Protein AF-A0A1G2ZKG5-F1 (afdb_monomer)

Nearest PDB structures (foldseek):
  6g1c-assembly1_V  TM=8.303E-01  e=1.207E-02  Burkholderia pseudomallei K96243
  6u0i-assembly1_B  TM=8.888E-01  e=1.990E-02  Escherichia coli str. K-12 substr. DH10B
  6g26-assembly1_D  TM=8.683E-01  e=5.766E-02  Burkholderia pseudomallei K96243
  2dsy-assembly1_D  TM=8.245E-01  e=2.556E-02  Thermus thermophilus
  2y3w-assembly2_C  TM=3.735E-01  e=2.172E+00  Danio rerio

pLDDT: mean 86.73, std 10.4, range [51.09, 96.0]

Secondary structure (DSSP, 8-state):
-EEEEEETTEEEEEEEEE-TTS-EEEEETTSTT-EEEESSHHHHHHHHHHHHHHHHHHHHH-HHHHHTT--

Sequence (71 aa):
MTSYVTVPKVRFKVRITRDEAGYWVAECVSLPGCVTQGTTKTETLDNLQEAI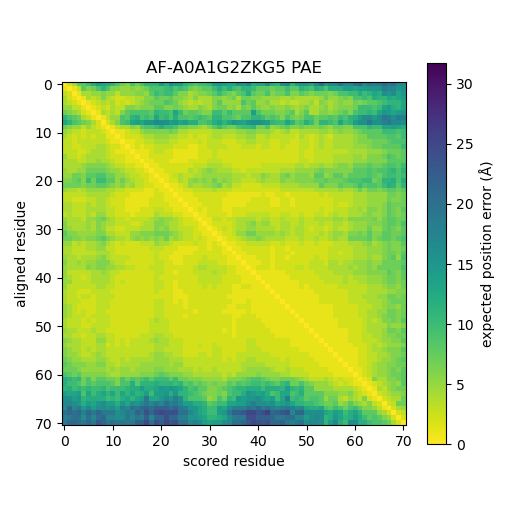AGWLETAQAHPEIWEAGYR

Mean predicted aligned error: 5.2 Å

Radius of gyration: 12.91 Å; Cα contacts (8 Å, |Δi|>4): 105; chains: 1; bounding box: 30×30×32 Å

Foldseek 3Di:
DWDWADAVPDIFIWDWDADPVGKIKIDGPLQPPQIAIGNDPVVRRVSSRVSVVVSVVVCVVCVVVCVPPPD

Solvent-accessible surface area (backbone atoms only — not comparable to full-atom values): 4124 Å² total; per-residue (Å²): 91,83,48,73,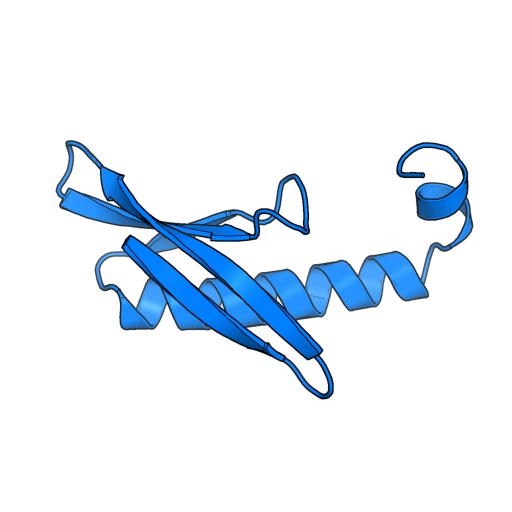48,73,51,94,97,47,78,43,59,26,48,38,50,67,52,97,89,62,35,25,35,31,31,35,77,88,41,85,89,48,64,30,64,27,84,39,69,64,58,9,49,53,52,36,46,53,51,53,51,54,50,54,50,50,48,68,76,39,52,71,65,45,75,72,74,73,121

Structure (mmCIF, N/CA/C/O backbone):
data_AF-A0A1G2ZKG5-F1
#
_entry.id   AF-A0A1G2ZKG5-F1
#
loop_
_atom_site.group_PDB
_atom_site.id
_atom_site.type_symbol
_atom_site.label_atom_id
_atom_site.label_alt_id
_atom_site.label_comp_id
_atom_site.label_asym_id
_atom_site.label_entity_id
_atom_site.label_seq_id
_atom_site.pdbx_PDB_ins_code
_atom_site.Cartn_x
_atom_site.Cartn_y
_atom_site.Cartn_z
_atom_site.occupancy
_atom_site.B_iso_or_equiv
_atom_site.auth_seq_id
_atom_site.auth_comp_id
_atom_site.auth_asym_id
_atom_site.auth_atom_id
_atom_site.pdbx_PDB_model_num
ATOM 1 N N . MET A 1 1 ? 1.524 -1.252 13.887 1.00 71.06 1 MET A N 1
ATOM 2 C CA . MET A 1 1 ? 1.022 -2.640 14.027 1.00 71.06 1 MET A CA 1
ATOM 3 C C . MET A 1 1 ? 1.396 -3.409 12.764 1.00 71.06 1 MET A C 1
ATOM 5 O O . MET A 1 1 ? 1.214 -2.871 11.678 1.00 71.06 1 MET A O 1
ATOM 9 N N . THR A 1 2 ? 1.984 -4.604 12.880 1.00 73.75 2 THR A N 1
ATOM 10 C CA . THR A 1 2 ? 2.350 -5.420 11.706 1.00 73.75 2 THR A CA 1
ATOM 11 C C . THR A 1 2 ? 1.098 -6.076 11.138 1.00 73.75 2 THR A C 1
ATOM 13 O O . THR A 1 2 ? 0.281 -6.611 11.886 1.00 73.75 2 THR A O 1
ATOM 16 N N . SER A 1 3 ? 0.919 -6.032 9.827 1.00 82.06 3 SER A N 1
ATOM 17 C CA . SER A 1 3 ? -0.153 -6.744 9.128 1.00 82.06 3 SER A CA 1
ATOM 18 C C . SER A 1 3 ? 0.396 -7.372 7.852 1.00 82.06 3 SER A C 1
ATOM 20 O O . SER A 1 3 ? 1.580 -7.226 7.542 1.00 82.06 3 SER A O 1
ATOM 22 N N . TYR A 1 4 ? -0.447 -8.114 7.142 1.00 82.31 4 TYR A N 1
ATOM 23 C CA . TYR A 1 4 ? -0.081 -8.759 5.889 1.00 82.31 4 TYR A CA 1
ATOM 24 C C . TYR A 1 4 ? -1.086 -8.385 4.809 1.00 82.31 4 TYR A C 1
ATOM 26 O O . TYR A 1 4 ? -2.287 -8.377 5.073 1.00 82.31 4 TYR A O 1
ATOM 34 N N . VAL A 1 5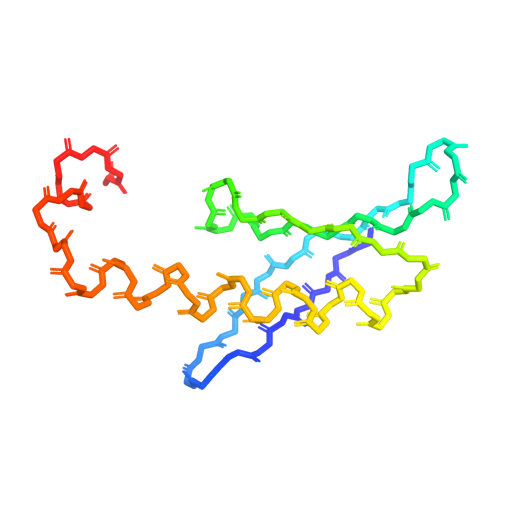 ? -0.584 -8.113 3.608 1.00 84.62 5 VAL A N 1
ATOM 35 C CA . VAL A 1 5 ? -1.394 -7.965 2.395 1.00 84.62 5 VAL A CA 1
ATOM 36 C C . VAL A 1 5 ? -1.084 -9.143 1.486 1.00 84.62 5 VAL A C 1
ATOM 38 O O . VAL A 1 5 ? 0.076 -9.525 1.315 1.00 84.62 5 VAL A O 1
ATOM 41 N N . THR A 1 6 ? -2.133 -9.751 0.941 1.00 83.25 6 THR A N 1
ATOM 42 C CA . THR A 1 6 ? -2.006 -10.865 0.001 1.00 83.25 6 THR A CA 1
ATOM 43 C C . THR A 1 6 ? -2.339 -10.358 -1.390 1.00 83.25 6 THR A C 1
ATOM 45 O O . THR A 1 6 ? -3.439 -9.871 -1.619 1.00 83.25 6 THR A O 1
ATOM 48 N N . VAL A 1 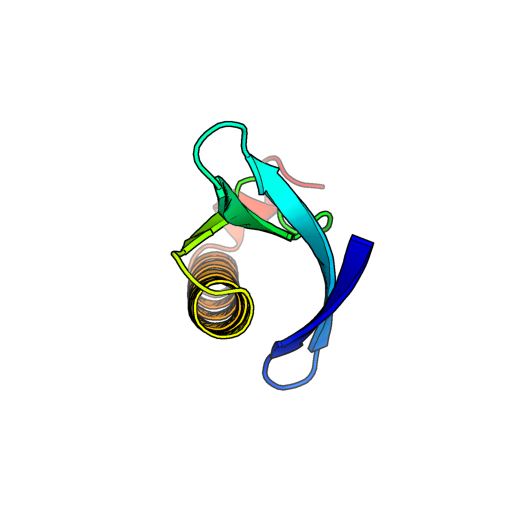7 ? -1.406 -10.501 -2.320 1.00 79.81 7 VAL A N 1
ATOM 49 C CA . VAL A 1 7 ? -1.651 -10.349 -3.761 1.00 79.81 7 VAL A CA 1
ATOM 50 C C . VAL A 1 7 ? -1.558 -11.737 -4.405 1.00 79.81 7 VAL A C 1
ATOM 52 O O . VAL A 1 7 ? -1.080 -12.672 -3.750 1.00 79.81 7 VAL A O 1
ATOM 55 N N . PRO A 1 8 ? -2.038 -11.948 -5.643 1.00 77.44 8 PRO A N 1
ATOM 56 C CA . PRO A 1 8 ? -2.044 -13.277 -6.245 1.00 77.44 8 PRO A CA 1
ATOM 57 C C . PRO A 1 8 ? -0.665 -13.954 -6.155 1.00 77.44 8 PRO A C 1
ATOM 59 O O . PRO A 1 8 ? 0.321 -13.464 -6.695 1.00 77.44 8 PRO A O 1
ATOM 62 N N . LYS A 1 9 ? -0.621 -15.094 -5.450 1.00 70.25 9 LYS A N 1
ATOM 63 C CA . LYS A 1 9 ? 0.555 -15.950 -5.185 1.00 70.25 9 LYS A CA 1
ATOM 64 C C . LYS A 1 9 ? 1.614 -15.436 -4.191 1.00 70.25 9 LYS A C 1
ATOM 66 O O . LYS A 1 9 ? 2.533 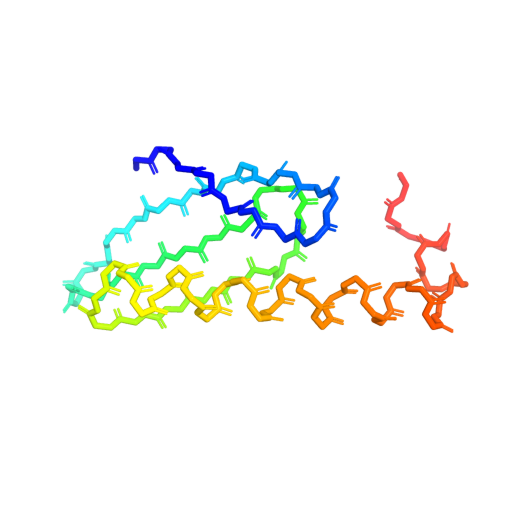-16.201 -3.904 1.00 70.25 9 LYS A O 1
ATOM 71 N N . VAL A 1 10 ? 1.500 -14.236 -3.604 1.00 84.75 10 VAL A N 1
ATOM 72 C CA . VAL A 1 10 ? 2.528 -13.699 -2.679 1.00 84.75 10 VAL A CA 1
ATOM 73 C C . VAL A 1 10 ? 1.911 -12.986 -1.469 1.00 84.75 10 VAL A C 1
ATOM 75 O O . VAL A 1 10 ? 0.887 -12.312 -1.567 1.00 84.75 10 VAL A O 1
ATOM 78 N N . ARG A 1 11 ? 2.544 -13.135 -0.297 1.00 86.50 11 ARG A N 1
ATOM 79 C CA . ARG A 1 11 ? 2.173 -12.438 0.943 1.00 86.50 11 ARG A CA 1
ATOM 80 C C . ARG A 1 11 ? 3.262 -11.453 1.339 1.00 86.50 11 ARG A C 1
ATOM 82 O O . ARG A 1 11 ? 4.398 -11.858 1.569 1.00 86.50 11 ARG A O 1
ATOM 89 N N . PHE A 1 12 ? 2.889 -10.186 1.477 1.00 90.06 12 PHE A N 1
ATOM 90 C CA . PHE A 1 12 ? 3.791 -9.110 1.866 1.00 90.06 12 PHE A CA 1
ATOM 91 C C . PHE A 1 12 ? 3.550 -8.691 3.311 1.00 90.06 12 PHE A C 1
ATOM 93 O O . PHE A 1 12 ? 2.408 -8.568 3.759 1.00 90.06 12 PHE A O 1
ATOM 100 N N . LYS A 1 13 ? 4.642 -8.467 4.047 1.00 90.38 13 LYS A N 1
ATOM 101 C CA . LYS A 1 13 ? 4.595 -7.881 5.387 1.00 90.38 13 LYS A CA 1
ATOM 102 C C . LYS A 1 13 ? 4.456 -6.370 5.248 1.00 90.38 13 LYS A C 1
ATOM 104 O O . LYS A 1 13 ? 5.304 -5.723 4.636 1.00 90.38 13 LYS A O 1
ATOM 109 N N . VAL A 1 14 ? 3.420 -5.820 5.869 1.00 93.38 14 VAL A N 1
ATOM 110 C CA . VAL A 1 14 ? 3.119 -4.390 5.816 1.00 93.38 14 VAL A CA 1
ATOM 111 C C . VAL A 1 14 ? 3.171 -3.774 7.208 1.00 93.38 14 VAL A C 1
ATOM 113 O O . VAL A 1 14 ? 2.784 -4.397 8.209 1.00 93.38 14 VAL A O 1
ATOM 116 N N . ARG A 1 15 ? 3.671 -2.543 7.286 1.00 94.25 15 ARG A N 1
ATOM 117 C CA . ARG A 1 15 ? 3.630 -1.731 8.501 1.00 94.25 15 ARG A CA 1
ATOM 118 C C . ARG A 1 15 ? 2.453 -0.779 8.377 1.00 94.25 15 ARG A C 1
ATOM 120 O O . ARG A 1 15 ? 2.394 0.005 7.441 1.00 94.25 15 ARG A O 1
ATOM 127 N N . ILE A 1 16 ? 1.529 -0.866 9.331 1.00 94.31 16 ILE A N 1
ATOM 128 C CA . ILE A 1 16 ? 0.390 0.047 9.424 1.00 94.31 16 ILE A CA 1
ATOM 129 C C . ILE A 1 16 ? 0.579 0.950 10.637 1.00 94.31 16 ILE A C 1
ATOM 131 O O . ILE A 1 16 ? 0.782 0.463 11.763 1.00 94.31 16 ILE A O 1
ATOM 135 N N . THR A 1 17 ? 0.475 2.249 10.405 1.00 94.88 17 THR A N 1
ATOM 136 C CA . THR A 1 17 ? 0.554 3.310 11.408 1.00 94.88 17 THR A CA 1
ATOM 137 C C . THR A 1 17 ? -0.601 4.285 11.236 1.00 94.88 17 THR A C 1
ATOM 139 O O . THR A 1 17 ? -1.276 4.294 10.209 1.00 94.88 17 THR A O 1
ATOM 142 N N . ARG A 1 18 ? -0.845 5.086 12.270 1.00 94.94 18 ARG A N 1
ATOM 143 C CA . ARG A 1 18 ? -1.766 6.215 12.208 1.00 94.94 18 ARG A CA 1
ATOM 144 C C . ARG A 1 18 ? -0.945 7.487 12.355 1.00 94.94 18 ARG A C 1
ATOM 146 O O . ARG A 1 18 ? -0.056 7.505 13.206 1.00 94.94 18 ARG A O 1
ATOM 153 N N . ASP A 1 19 ? -1.185 8.472 11.506 1.00 92.19 19 ASP A N 1
ATOM 154 C CA . ASP A 1 19 ? -0.477 9.749 11.570 1.00 92.19 19 ASP A CA 1
ATOM 155 C C . ASP A 1 19 ? -1.095 10.700 12.614 1.00 92.19 19 ASP A C 1
ATOM 157 O O . ASP A 1 19 ? -2.082 10.371 13.284 1.00 92.19 19 ASP A O 1
ATOM 161 N N . GLU A 1 20 ? -0.498 11.884 12.759 1.00 92.44 20 GLU A N 1
ATOM 162 C CA . GLU A 1 20 ? -0.947 12.923 13.696 1.00 92.44 20 GLU A CA 1
ATOM 163 C C . GLU A 1 20 ? -2.320 13.512 13.328 1.00 92.44 20 GLU A C 1
ATOM 165 O O . GLU A 1 20 ? -3.045 13.980 14.205 1.00 92.44 20 GLU A O 1
ATOM 170 N N . ALA A 1 21 ? -2.709 13.446 12.052 1.00 91.69 21 ALA A N 1
ATOM 171 C CA . ALA A 1 21 ? -4.002 13.905 11.550 1.00 91.69 21 ALA A CA 1
ATOM 172 C C . ALA A 1 21 ? -5.103 12.826 11.647 1.00 91.69 21 ALA A C 1
ATOM 174 O O . ALA A 1 21 ? -6.274 13.097 11.376 1.00 91.69 21 ALA A O 1
ATOM 175 N N . GLY A 1 22 ? -4.757 11.609 12.076 1.00 91.19 22 GLY A N 1
ATOM 176 C CA . GLY A 1 22 ? -5.681 10.498 12.264 1.00 91.19 22 GLY A CA 1
ATOM 177 C C . GLY A 1 22 ? -5.915 9.634 11.021 1.00 91.19 22 GLY A C 1
ATOM 178 O O . GLY A 1 22 ? -6.780 8.748 11.088 1.00 91.19 22 GLY A O 1
ATOM 179 N N . TYR A 1 23 ? -5.157 9.830 9.942 1.00 94.69 23 TYR A N 1
ATOM 180 C CA . TYR A 1 23 ? -5.168 8.974 8.757 1.00 94.69 23 TYR A CA 1
ATOM 181 C C . TYR A 1 23 ? -4.393 7.684 9.001 1.00 94.69 23 TYR A C 1
ATOM 183 O O . TYR A 1 23 ? -3.441 7.617 9.781 1.00 94.69 23 TYR A O 1
ATOM 191 N N . TRP A 1 24 ? -4.822 6.632 8.318 1.00 95.81 24 TRP A N 1
ATOM 192 C CA . TRP A 1 24 ? -4.120 5.363 8.262 1.00 95.81 24 TRP A CA 1
ATOM 193 C C . TRP A 1 24 ? -3.074 5.417 7.162 1.00 95.81 24 TRP A C 1
ATOM 195 O O . TRP A 1 24 ? -3.368 5.820 6.042 1.00 95.81 24 TRP A O 1
ATOM 205 N N . VAL A 1 25 ? -1.866 4.971 7.485 1.00 95.12 25 VAL A N 1
ATOM 206 C CA . VAL A 1 25 ? -0.748 4.856 6.551 1.00 95.12 25 VAL A CA 1
ATOM 207 C C . VAL A 1 25 ? -0.300 3.405 6.548 1.00 95.12 25 VAL A C 1
ATOM 209 O O . VAL A 1 25 ? -0.053 2.828 7.613 1.00 95.12 25 VAL A O 1
ATOM 212 N N . ALA A 1 26 ? -0.211 2.806 5.365 1.00 95.31 26 ALA A N 1
ATOM 213 C CA . ALA A 1 26 ? 0.302 1.459 5.186 1.00 95.31 26 ALA A CA 1
ATOM 214 C C . ALA A 1 26 ? 1.457 1.466 4.187 1.00 95.31 26 ALA A C 1
ATOM 216 O O . ALA A 1 26 ? 1.346 1.992 3.084 1.00 95.31 26 ALA A O 1
ATOM 217 N N . GLU A 1 27 ? 2.560 0.839 4.573 1.00 94.56 27 GLU A N 1
ATOM 218 C CA . GLU A 1 27 ? 3.739 0.677 3.727 1.00 94.56 27 GLU A CA 1
ATOM 219 C C . GLU A 1 27 ? 4.135 -0.798 3.626 1.00 94.56 27 GLU A C 1
ATOM 221 O O . GLU A 1 27 ? 4.018 -1.570 4.589 1.00 94.56 27 GLU A O 1
ATOM 226 N N . CYS A 1 28 ? 4.635 -1.197 2.460 1.00 92.19 28 CYS A N 1
ATOM 227 C CA . CYS A 1 28 ? 5.242 -2.505 2.266 1.00 92.19 28 CYS A CA 1
ATOM 228 C C . CYS A 1 28 ? 6.751 -2.423 2.527 1.00 92.19 28 CYS A C 1
ATOM 230 O O . CYS A 1 28 ? 7.493 -1.835 1.749 1.00 92.19 28 CYS A O 1
ATOM 232 N N . VAL A 1 29 ? 7.230 -3.069 3.594 1.00 87.19 29 VAL A N 1
ATOM 233 C CA . VAL A 1 29 ? 8.660 -3.035 3.969 1.00 87.19 29 VAL A CA 1
ATOM 234 C C . VAL A 1 29 ? 9.542 -3.698 2.903 1.00 87.19 29 VAL A C 1
ATOM 236 O O . VAL A 1 29 ? 10.701 -3.339 2.738 1.00 87.19 29 VAL A O 1
ATOM 239 N N . SER A 1 30 ? 8.990 -4.671 2.177 1.00 86.81 30 SER A N 1
ATOM 240 C CA . SER A 1 30 ? 9.700 -5.397 1.121 1.00 86.81 30 SER A CA 1
ATOM 241 C C . SER A 1 30 ? 9.730 -4.664 -0.219 1.00 86.81 30 SER A C 1
ATOM 243 O O . SER A 1 30 ? 10.503 -5.063 -1.080 1.00 86.81 30 SER A O 1
ATOM 245 N N . LEU A 1 31 ? 8.892 -3.641 -0.410 1.00 87.19 31 LEU A N 1
ATOM 246 C CA . LEU A 1 31 ? 8.767 -2.900 -1.666 1.00 87.19 31 LEU A CA 1
ATOM 247 C C . LEU A 1 31 ? 8.991 -1.411 -1.378 1.00 87.19 31 LEU A C 1
ATOM 249 O O . LEU A 1 31 ? 8.032 -0.691 -1.082 1.00 87.19 31 LEU A O 1
ATOM 253 N N . PRO A 1 32 ? 10.253 -0.948 -1.416 1.00 82.69 32 PRO A N 1
ATOM 254 C CA . PRO A 1 32 ? 10.590 0.435 -1.112 1.00 82.69 32 PRO A CA 1
ATOM 255 C C . PRO A 1 32 ? 9.791 1.397 -1.993 1.00 82.69 32 PRO A C 1
ATOM 257 O O . PRO A 1 32 ? 9.696 1.217 -3.205 1.00 82.69 32 PRO A O 1
ATOM 260 N N . GLY A 1 33 ? 9.185 2.408 -1.372 1.00 85.44 33 GLY A N 1
ATOM 261 C CA . GLY A 1 33 ? 8.339 3.387 -2.061 1.00 85.44 33 GLY A CA 1
ATOM 262 C C . GLY A 1 33 ? 6.878 2.965 -2.258 1.00 85.44 33 GLY A C 1
ATOM 263 O O . GLY A 1 33 ? 6.067 3.804 -2.637 1.00 85.44 33 GLY A O 1
ATOM 264 N N . CYS A 1 34 ? 6.499 1.720 -1.949 1.00 92.31 34 CYS A N 1
ATOM 265 C CA . CYS A 1 34 ? 5.101 1.291 -1.977 1.00 92.31 34 CYS A CA 1
ATOM 266 C C . CYS A 1 34 ? 4.403 1.664 -0.658 1.00 92.31 34 CYS A C 1
ATOM 268 O O . CYS A 1 34 ? 4.432 0.916 0.328 1.00 92.31 34 CYS A O 1
ATOM 270 N N . VAL A 1 35 ? 3.808 2.858 -0.641 1.00 94.19 35 VAL A N 1
ATOM 271 C CA . VAL A 1 35 ? 3.119 3.447 0.513 1.00 94.19 35 VAL A CA 1
ATOM 272 C C . VAL A 1 35 ? 1.760 3.970 0.075 1.00 94.19 35 VAL A C 1
ATOM 274 O O . VAL A 1 35 ? 1.635 4.581 -0.983 1.00 94.19 35 VAL A O 1
ATOM 277 N N . THR A 1 36 ? 0.745 3.758 0.904 1.00 96.00 36 THR A N 1
ATOM 278 C CA . THR A 1 36 ? -0.598 4.303 0.697 1.00 96.00 36 THR A CA 1
ATOM 279 C C . THR A 1 36 ? -1.148 4.878 1.994 1.00 96.00 36 THR A C 1
ATOM 281 O O . THR A 1 36 ? -0.684 4.552 3.092 1.00 96.00 36 THR A O 1
ATOM 284 N N . GLN A 1 37 ? -2.146 5.746 1.863 1.00 95.94 37 GLN A N 1
ATOM 285 C CA . GLN A 1 37 ? -2.849 6.347 2.987 1.00 95.94 37 GLN A CA 1
ATOM 286 C C . GLN A 1 37 ? -4.361 6.315 2.757 1.00 95.94 37 GLN A C 1
ATOM 288 O O . GLN A 1 37 ? -4.814 6.247 1.616 1.00 95.94 37 GLN A O 1
ATOM 293 N N . GLY A 1 38 ? -5.139 6.351 3.835 1.00 95.12 38 GLY A N 1
ATOM 294 C CA . GLY A 1 38 ? -6.598 6.376 3.774 1.00 95.12 38 GLY A CA 1
ATOM 295 C C . GLY A 1 38 ? -7.237 6.794 5.092 1.00 95.12 38 GLY A C 1
ATOM 296 O O . GLY A 1 38 ? -6.584 6.903 6.131 1.00 95.12 38 GLY A O 1
ATOM 297 N N . THR A 1 39 ? -8.539 7.043 5.056 1.00 94.62 39 THR A N 1
ATOM 298 C CA . THR A 1 39 ? -9.316 7.423 6.246 1.00 94.62 39 THR A CA 1
ATOM 299 C C . THR A 1 39 ? -9.637 6.219 7.125 1.00 94.62 39 THR A C 1
ATOM 301 O O . THR A 1 39 ? -9.806 6.349 8.341 1.00 94.62 39 THR A O 1
ATOM 304 N N . THR A 1 40 ? -9.661 5.025 6.530 1.00 94.69 40 THR A N 1
ATOM 305 C CA . THR A 1 40 ? -9.899 3.763 7.229 1.00 94.69 40 THR A CA 1
ATOM 3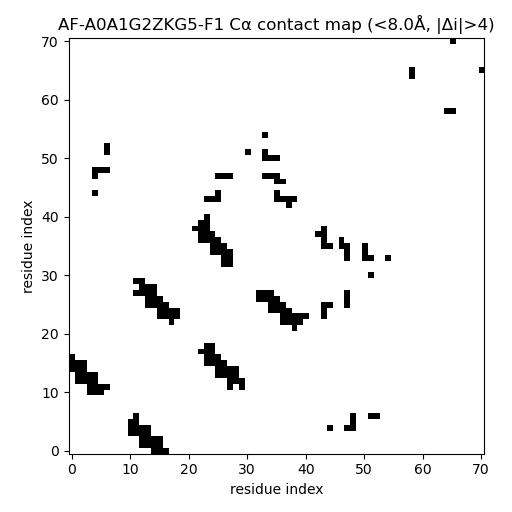06 C C . THR A 1 40 ? -8.784 2.764 6.965 1.00 94.69 40 THR A C 1
ATOM 308 O O . THR A 1 40 ? -8.183 2.743 5.897 1.00 94.69 40 THR A O 1
ATOM 311 N N . LYS A 1 41 ? -8.544 1.873 7.933 1.00 92.25 41 LYS A N 1
ATOM 312 C CA . LYS A 1 41 ? -7.539 0.813 7.800 1.00 92.25 41 LYS A CA 1
ATOM 313 C C . LYS A 1 41 ? -7.794 -0.085 6.584 1.00 92.25 41 LYS A C 1
ATOM 315 O O . LYS A 1 41 ? -6.837 -0.511 5.949 1.00 92.25 41 LYS A O 1
ATOM 320 N N . THR A 1 42 ? -9.059 -0.403 6.308 1.00 93.38 42 THR A N 1
ATOM 321 C CA . THR A 1 42 ? -9.453 -1.275 5.193 1.00 93.38 42 THR A CA 1
ATOM 322 C C . THR A 1 42 ? -9.157 -0.608 3.857 1.00 93.38 42 THR A C 1
ATOM 324 O O . THR A 1 42 ? -8.408 -1.171 3.076 1.00 93.38 42 THR A O 1
ATOM 327 N N . GLU A 1 43 ? -9.618 0.632 3.665 1.00 94.94 43 GLU A N 1
ATOM 328 C CA . GLU A 1 43 ? -9.328 1.432 2.465 1.00 94.94 43 GLU A CA 1
ATOM 329 C C . GLU A 1 43 ? -7.821 1.523 2.198 1.00 94.94 43 GLU A C 1
ATOM 331 O O . GLU A 1 43 ? -7.362 1.277 1.088 1.00 94.94 43 GLU A O 1
ATOM 336 N N . THR A 1 44 ? -7.023 1.819 3.228 1.00 95.38 44 THR A N 1
ATOM 337 C CA . THR A 1 44 ? -5.566 1.889 3.077 1.00 95.38 44 THR A CA 1
ATOM 338 C C . THR A 1 44 ? -4.965 0.547 2.659 1.00 95.38 44 THR A C 1
ATOM 340 O O . THR A 1 44 ? -4.017 0.511 1.881 1.00 95.38 44 THR A O 1
ATOM 343 N N . LEU A 1 45 ? -5.487 -0.571 3.164 1.00 93.19 45 LEU A N 1
ATOM 344 C CA . LEU A 1 45 ? -4.994 -1.897 2.797 1.00 93.19 45 LEU A CA 1
ATOM 345 C C . LEU A 1 45 ? -5.393 -2.308 1.381 1.00 93.19 45 LEU A C 1
ATOM 347 O O . LEU A 1 45 ? -4.562 -2.899 0.691 1.00 93.19 45 LEU A O 1
ATOM 351 N N . ASP A 1 46 ? -6.606 -1.970 0.955 1.00 94.06 46 ASP A N 1
ATOM 352 C CA . ASP A 1 46 ? -7.094 -2.229 -0.400 1.00 94.06 46 ASP A CA 1
ATOM 353 C C . ASP A 1 46 ? -6.275 -1.413 -1.413 1.00 94.06 46 ASP A C 1
ATOM 355 O O . ASP A 1 46 ? -5.712 -1.969 -2.357 1.00 94.06 46 ASP A O 1
ATOM 359 N N . ASN A 1 47 ? -6.053 -0.124 -1.132 1.00 95.00 47 ASN A N 1
ATOM 360 C CA . ASN A 1 47 ? -5.181 0.731 -1.940 1.00 95.00 47 ASN A CA 1
ATOM 361 C C . ASN A 1 47 ? -3.747 0.184 -1.998 1.00 95.00 47 ASN A C 1
ATOM 363 O O . ASN A 1 47 ? -3.110 0.189 -3.053 1.00 95.00 47 ASN A O 1
ATOM 367 N N . LEU A 1 48 ? -3.211 -0.301 -0.869 1.00 94.56 48 LEU A N 1
ATOM 368 C CA . LEU A 1 48 ? -1.876 -0.897 -0.845 1.00 94.56 48 LEU A CA 1
ATOM 369 C C . LEU A 1 48 ? -1.816 -2.172 -1.690 1.00 94.56 48 LEU A C 1
ATOM 371 O O . LEU A 1 48 ? -0.803 -2.423 -2.335 1.00 94.56 48 LEU A O 1
ATOM 375 N N . GLN A 1 49 ? -2.880 -2.974 -1.706 1.00 92.94 49 GLN A N 1
ATOM 376 C CA . GLN A 1 49 ? -2.955 -4.175 -2.530 1.00 92.94 49 GLN A CA 1
ATOM 377 C C . GLN A 1 49 ? -2.852 -3.836 -4.024 1.00 92.94 49 GLN A C 1
ATOM 379 O O . GLN A 1 49 ? -2.070 -4.472 -4.735 1.00 92.94 49 GLN A O 1
ATOM 384 N N . GLU A 1 50 ? -3.579 -2.816 -4.481 1.00 93.44 50 GLU A N 1
ATOM 385 C CA . GLU A 1 50 ? -3.510 -2.328 -5.864 1.00 93.44 50 GLU A CA 1
ATOM 386 C C . GLU A 1 50 ? -2.131 -1.745 -6.196 1.00 93.44 50 GLU A C 1
ATOM 388 O O . GLU A 1 50 ? -1.547 -2.072 -7.231 1.00 93.44 50 GLU A O 1
ATOM 393 N N . ALA A 1 51 ? -1.554 -0.954 -5.286 1.00 93.94 51 ALA A N 1
ATOM 394 C CA . ALA A 1 51 ? -0.222 -0.382 -5.462 1.00 93.94 51 ALA A CA 1
ATOM 395 C C . ALA A 1 51 ? 0.864 -1.465 -5.587 1.00 93.94 51 ALA A C 1
ATOM 397 O O . ALA A 1 51 ? 1.754 -1.357 -6.431 1.00 93.94 51 ALA A O 1
ATOM 3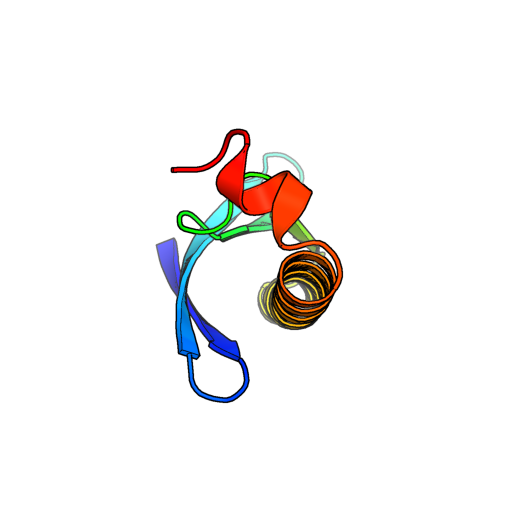98 N N . ILE A 1 52 ? 0.782 -2.534 -4.786 1.00 92.19 52 ILE A N 1
ATOM 399 C CA . ILE A 1 52 ? 1.688 -3.687 -4.885 1.00 92.19 52 ILE A CA 1
ATOM 400 C C . ILE A 1 52 ? 1.511 -4.392 -6.235 1.00 92.19 52 ILE A C 1
ATOM 402 O O . ILE A 1 52 ? 2.504 -4.776 -6.852 1.00 92.19 52 ILE A O 1
ATOM 406 N N . ALA A 1 53 ? 0.273 -4.563 -6.707 1.00 90.94 53 ALA A N 1
ATOM 407 C CA . ALA A 1 53 ? 0.011 -5.192 -7.998 1.00 90.94 53 ALA A CA 1
ATOM 408 C C . ALA A 1 53 ? 0.636 -4.392 -9.155 1.00 90.94 53 ALA A C 1
ATOM 410 O O . ALA A 1 53 ? 1.378 -4.968 -9.951 1.00 90.94 53 ALA A O 1
ATOM 411 N N . GLY A 1 54 ? 0.432 -3.071 -9.190 1.00 90.81 54 GLY A N 1
ATOM 412 C CA . GLY A 1 54 ? 1.031 -2.197 -10.206 1.00 90.81 54 GLY A CA 1
ATOM 413 C C . GLY A 1 54 ? 2.561 -2.131 -10.126 1.00 90.81 54 GLY A C 1
ATOM 414 O O . GLY A 1 54 ? 3.248 -2.115 -11.151 1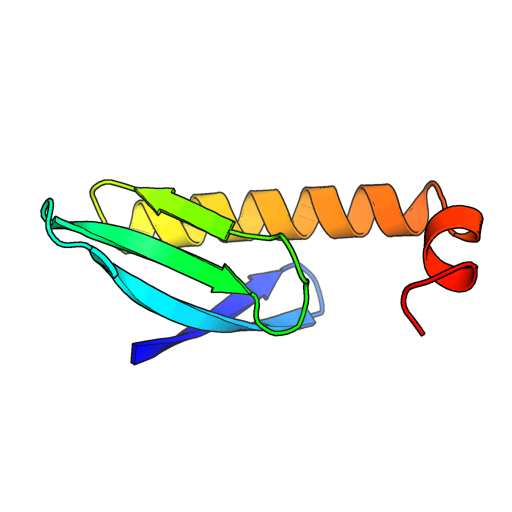.00 90.81 54 GLY A O 1
ATOM 415 N N . TRP A 1 55 ? 3.120 -2.167 -8.912 1.00 90.25 55 TRP A N 1
ATOM 416 C CA . TRP A 1 55 ? 4.567 -2.259 -8.712 1.00 90.25 55 TRP A CA 1
ATOM 417 C C . TRP A 1 55 ? 5.135 -3.547 -9.328 1.00 90.25 55 TRP A C 1
ATOM 419 O O . TRP A 1 55 ? 6.114 -3.503 -10.071 1.00 90.25 55 TRP A O 1
ATOM 429 N N . LEU A 1 56 ? 4.493 -4.692 -9.071 1.00 87.75 56 LEU A N 1
ATOM 430 C CA . LEU A 1 56 ? 4.908 -5.991 -9.611 1.00 87.75 56 LEU A CA 1
ATOM 431 C C . LEU A 1 56 ? 4.744 -6.079 -11.129 1.00 87.75 56 LEU A C 1
ATOM 433 O O . LEU A 1 56 ? 5.550 -6.739 -11.783 1.00 87.75 56 LEU A O 1
ATOM 437 N N . GLU A 1 57 ? 3.709 -5.454 -11.686 1.00 89.44 57 GLU A N 1
ATOM 438 C CA . GLU A 1 57 ? 3.506 -5.362 -13.133 1.00 89.44 57 GLU A CA 1
ATOM 439 C C . GLU A 1 57 ? 4.635 -4.560 -13.789 1.00 89.44 57 GLU A C 1
ATOM 441 O O . GLU A 1 57 ? 5.256 -5.027 -14.743 1.00 89.44 57 GLU A O 1
ATOM 446 N N . THR A 1 58 ? 4.984 -3.408 -13.212 1.00 88.56 58 THR A N 1
ATOM 447 C CA . THR A 1 58 ? 6.082 -2.564 -13.706 1.00 88.56 58 THR A CA 1
ATOM 448 C C . THR A 1 58 ? 7.425 -3.290 -13.624 1.00 88.56 58 THR A C 1
ATOM 450 O O . THR A 1 58 ? 8.198 -3.272 -14.580 1.00 88.56 58 THR A O 1
ATOM 453 N N . ALA A 1 59 ? 7.689 -3.979 -12.509 1.00 86.12 59 ALA A N 1
ATOM 454 C CA . ALA A 1 59 ? 8.908 -4.763 -12.323 1.00 86.12 59 ALA A CA 1
ATOM 455 C C . ALA A 1 59 ? 9.028 -5.919 -13.334 1.00 86.12 59 ALA A C 1
ATOM 457 O O . ALA A 1 59 ? 10.130 -6.246 -13.767 1.00 86.12 59 ALA A O 1
A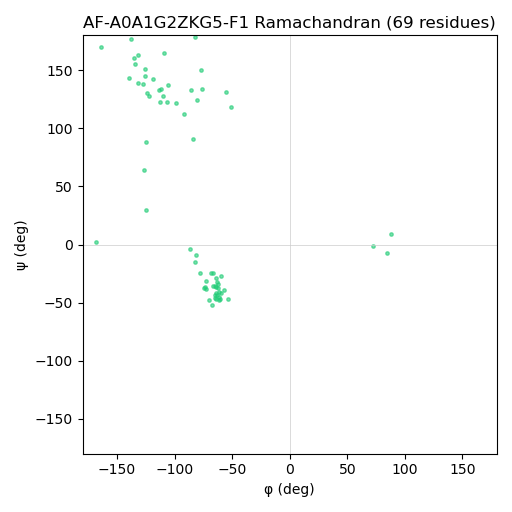TOM 458 N N . GLN A 1 60 ? 7.906 -6.526 -13.733 1.00 86.00 60 GLN A N 1
ATOM 459 C CA . GLN A 1 60 ? 7.885 -7.554 -14.778 1.00 86.00 60 GLN A CA 1
ATOM 460 C C . GLN A 1 60 ? 8.078 -6.972 -16.183 1.00 86.00 60 GLN A C 1
ATOM 462 O O . GLN A 1 60 ? 8.716 -7.614 -17.014 1.00 86.00 60 GLN A O 1
ATOM 467 N N . ALA A 1 61 ? 7.534 -5.784 -16.454 1.00 88.56 61 ALA A N 1
ATOM 468 C CA . ALA A 1 61 ? 7.652 -5.125 -17.753 1.00 88.56 61 ALA A CA 1
ATOM 469 C C . ALA A 1 61 ? 9.059 -4.558 -18.015 1.00 88.56 61 ALA A C 1
ATOM 471 O O . ALA A 1 61 ? 9.495 -4.536 -19.164 1.00 88.56 61 ALA A O 1
ATOM 472 N N . HIS A 1 62 ? 9.762 -4.135 -16.958 1.00 85.44 62 HIS A N 1
ATOM 473 C CA . HIS A 1 62 ? 11.072 -3.477 -17.029 1.00 85.44 62 HIS A CA 1
ATOM 474 C C . HIS A 1 62 ? 12.136 -4.165 -16.155 1.00 85.44 62 HIS A C 1
ATOM 476 O O . HIS A 1 62 ? 12.640 -3.570 -15.191 1.00 85.44 62 HIS A O 1
ATOM 482 N N . PRO A 1 63 ? 12.506 -5.422 -16.456 1.00 79.75 63 PRO A N 1
ATOM 483 C CA . PRO A 1 63 ? 13.494 -6.160 -15.671 1.00 79.75 63 PRO A CA 1
ATOM 484 C C . PRO A 1 63 ? 14.871 -5.474 -15.632 1.00 79.75 63 PRO A C 1
ATOM 486 O O . PRO A 1 63 ? 15.600 -5.612 -14.652 1.00 79.75 63 PRO A O 1
ATOM 489 N N . GLU A 1 64 ? 15.222 -4.691 -16.655 1.00 80.69 64 GLU A N 1
ATOM 490 C CA . GLU A 1 64 ? 16.468 -3.925 -16.734 1.00 80.69 64 GLU A CA 1
ATOM 491 C C . GLU A 1 64 ? 16.590 -2.847 -15.650 1.00 80.69 64 GLU A C 1
ATOM 493 O O . GLU A 1 64 ? 17.692 -2.579 -15.177 1.00 80.69 64 GLU A O 1
ATOM 498 N N . ILE A 1 65 ? 15.469 -2.258 -15.219 1.00 74.81 65 ILE A N 1
ATOM 499 C CA . ILE A 1 65 ? 15.441 -1.247 -14.152 1.00 74.81 65 ILE A CA 1
ATOM 500 C C . ILE A 1 65 ? 15.645 -1.921 -12.792 1.00 74.81 65 ILE A C 1
ATOM 502 O O . ILE A 1 65 ? 16.329 -1.385 -11.920 1.00 74.81 65 ILE A O 1
ATOM 506 N N . TRP A 1 66 ? 15.073 -3.114 -12.620 1.00 70.88 66 TRP A N 1
ATOM 507 C CA . TRP A 1 66 ? 15.175 -3.879 -11.383 1.00 70.88 66 TRP A CA 1
ATOM 508 C C . TRP A 1 66 ? 16.592 -4.422 -11.149 1.00 70.88 66 TRP A C 1
ATOM 510 O O . TRP A 1 66 ? 17.163 -4.233 -10.073 1.00 70.88 66 TRP A O 1
ATOM 520 N N . GLU A 1 67 ? 17.198 -5.029 -12.172 1.00 62.94 67 GLU A N 1
ATOM 521 C CA . GLU A 1 67 ? 18.548 -5.606 -12.082 1.00 62.94 67 GLU A CA 1
ATOM 522 C C . GLU A 1 67 ? 19.649 -4.542 -11.933 1.00 62.94 67 GLU A C 1
ATOM 524 O O . GLU A 1 67 ? 20.713 -4.828 -11.387 1.00 62.94 67 GLU A O 1
ATOM 529 N N . ALA A 1 68 ? 19.406 -3.305 -12.379 1.00 60.88 68 ALA A N 1
ATOM 530 C CA . ALA A 1 68 ? 20.406 -2.238 -12.372 1.00 60.88 68 ALA A CA 1
ATOM 531 C C . ALA A 1 68 ? 20.589 -1.516 -11.020 1.00 60.88 68 ALA A C 1
ATOM 533 O O . ALA A 1 68 ? 21.525 -0.723 -10.902 1.00 60.88 68 ALA A O 1
ATOM 534 N N . GLY A 1 69 ? 19.749 -1.745 -9.999 1.00 57.53 69 GLY A N 1
ATOM 535 C CA . GLY A 1 69 ? 19.865 -0.949 -8.764 1.00 57.53 69 GLY A CA 1
ATOM 536 C C . GLY A 1 69 ? 19.092 -1.377 -7.517 1.00 57.53 69 GLY A C 1
ATOM 537 O O . GLY A 1 69 ? 19.184 -0.676 -6.513 1.00 57.53 69 GLY A O 1
ATOM 538 N N . TYR A 1 70 ? 18.356 -2.490 -7.535 1.00 54.88 70 TYR A N 1
ATOM 539 C CA . TYR A 1 70 ? 17.558 -2.950 -6.384 1.00 54.88 70 TYR A CA 1
ATOM 540 C C . TYR A 1 70 ? 17.895 -4.385 -5.938 1.00 54.88 70 TYR A C 1
ATOM 542 O O . TYR A 1 70 ? 17.045 -5.103 -5.404 1.00 54.88 70 TYR A O 1
ATOM 550 N N . ARG A 1 71 ? 19.145 -4.806 -6.152 1.00 51.09 71 ARG A N 1
ATOM 551 C CA . ARG A 1 71 ? 19.670 -6.100 -5.703 1.00 51.09 71 ARG A CA 1
ATOM 552 C C . ARG A 1 71 ? 20.488 -5.973 -4.424 1.00 51.09 71 ARG A C 1
ATOM 554 O O . ARG A 1 71 ? 21.247 -4.986 -4.313 1.00 51.09 71 ARG A O 1
#